Protein AF-A0A561UML7-F1 (afdb_monomer_lite)

Sequence (171 aa):
MCGQLAHTLSVIERYPQIVVQIAPEELGERVAAATGFTLVKVPNGKDLIYSESVNRGHFSRDPEAVRRLSRAYDRLRADALSASESADVIRRRLEGLLNVSIELPLNLSWFKSSYSGDNGGQCIETSHDLRPAGLMPIRDSKDPDGPALVFPSTSFTAFVNGAKDDGFGRA

pLDDT: mean 80.41, std 12.23, range [40.66, 94.56]

Secondary structure (DSSP, 8-state):
-HHHHHHHHHHHHH-TT----PPPGGGGGG-S-SS-EEEE--TTS--EEEEEETTEEEEE--HHHHHHHHHHHHHHHHHSPPHHHHH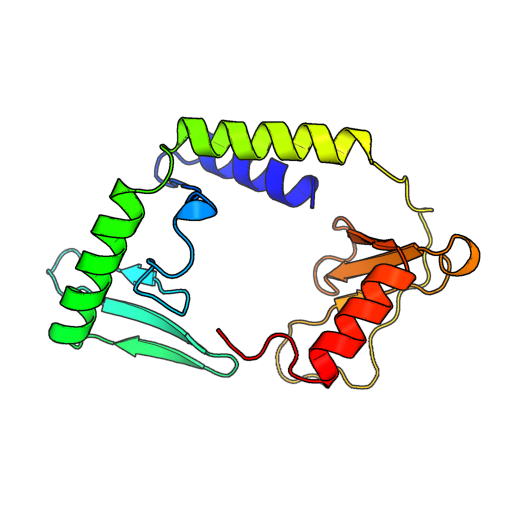HHHHHHHHHHHTT-----S---EEE-TT--SSS---EEEESTTGGGTEEEEEETT-TTSPPEEEEHHHHHHHHHHHHTTTT---

InterPro domains:
  IPR007278 Domain of unknown function DUF397 [PF04149] (109-164)
  IPR043917 Domain of unknown function DUF5753 [PF19054] (1-92)

Organism: NCBI:txid281105

Foldseek 3Di:
DLVVLVVVLVCVVVDVVDFDWAADVVCPPVQPDPFDKDWDQDPVRQIWIWGDDPVDIDIDSPPVVNVVVVVSVVVSVVRTDGRVVRNVVSVVVSVVVVVVDDPDDPDFDWDWDPPDDPPDDFTKIWGCPCVVVQKIWIDTPVCPVDDIDIDRVVVVVVVVVCVVVCVVVDD

Radius of gyration: 19.71 Å; chains: 1; bounding box: 40×33×54 Å

Structure (mmCIF, N/CA/C/O backbone):
data_AF-A0A561UML7-F1
#
_entry.id   AF-A0A561UML7-F1
#
loop_
_atom_site.group_PDB
_atom_site.id
_atom_site.type_symbol
_atom_site.label_atom_id
_atom_site.label_alt_id
_atom_site.label_comp_id
_atom_site.label_asym_id
_atom_site.label_entity_id
_atom_site.label_seq_id
_atom_site.pdbx_PDB_ins_code
_atom_site.Cartn_x
_atom_site.Cartn_y
_atom_site.Cartn_z
_atom_site.occupancy
_atom_site.B_iso_or_equiv
_atom_site.auth_seq_id
_atom_site.auth_comp_id
_atom_site.auth_asym_id
_atom_site.auth_atom_id
_atom_site.pdbx_PDB_model_num
ATOM 1 N N . MET A 1 1 ? -4.849 2.474 10.717 1.00 59.16 1 MET A N 1
ATOM 2 C CA . MET A 1 1 ? -5.061 1.828 9.398 1.00 59.16 1 MET A CA 1
ATOM 3 C C . MET A 1 1 ? -6.150 2.532 8.589 1.00 59.16 1 MET A C 1
ATOM 5 O O . MET A 1 1 ? -5.872 2.894 7.456 1.00 59.16 1 MET A O 1
ATOM 9 N N . CYS A 1 2 ? -7.338 2.819 9.150 1.00 72.00 2 CYS A N 1
ATOM 10 C CA . CYS A 1 2 ? -8.408 3.551 8.441 1.00 72.00 2 CYS A CA 1
ATOM 11 C C . CYS A 1 2 ? -7.942 4.881 7.831 1.00 72.00 2 CYS A C 1
ATOM 13 O O . CYS A 1 2 ? -8.144 5.116 6.645 1.00 72.00 2 CYS A O 1
ATOM 15 N N . GLY A 1 3 ? -7.260 5.719 8.623 1.00 73.62 3 GLY A N 1
ATOM 16 C CA . GLY A 1 3 ? -6.768 7.019 8.155 1.00 73.62 3 GLY A CA 1
ATOM 17 C C . GLY A 1 3 ? -5.798 6.915 6.974 1.00 73.62 3 GLY A C 1
ATOM 18 O O . GLY A 1 3 ? -5.875 7.715 6.050 1.00 73.62 3 GLY A O 1
ATOM 19 N N . GLN A 1 4 ? -4.948 5.884 6.949 1.00 76.12 4 GLN A N 1
ATOM 20 C CA . GLN A 1 4 ? -4.010 5.652 5.846 1.00 76.12 4 GLN A CA 1
ATOM 21 C C . GLN A 1 4 ? -4.740 5.239 4.566 1.00 76.12 4 GLN A C 1
ATOM 23 O O . GLN A 1 4 ? -4.474 5.810 3.516 1.00 76.12 4 GLN A O 1
ATOM 28 N N . LEU A 1 5 ? -5.701 4.312 4.649 1.00 84.88 5 LEU A N 1
ATOM 29 C CA . LEU A 1 5 ? -6.494 3.892 3.488 1.00 84.88 5 LEU A CA 1
ATOM 30 C C . LEU A 1 5 ? -7.345 5.044 2.931 1.00 84.88 5 LEU A C 1
ATOM 32 O O . LEU A 1 5 ? -7.396 5.241 1.719 1.00 84.88 5 LEU A O 1
ATOM 36 N N . ALA A 1 6 ? -7.959 5.841 3.810 1.00 85.25 6 ALA A N 1
ATOM 37 C CA . ALA A 1 6 ? -8.696 7.040 3.417 1.00 85.25 6 ALA A CA 1
ATOM 38 C C . ALA A 1 6 ? -7.778 8.078 2.749 1.00 85.25 6 ALA A C 1
ATOM 40 O O . ALA A 1 6 ? -8.133 8.653 1.720 1.00 85.25 6 ALA A O 1
ATOM 41 N N . HIS A 1 7 ? -6.571 8.279 3.285 1.00 86.69 7 HIS A N 1
ATOM 42 C CA . HIS A 1 7 ? -5.576 9.153 2.675 1.00 86.69 7 HIS A CA 1
ATOM 43 C C . HIS A 1 7 ? -5.137 8.646 1.295 1.00 86.69 7 HIS A C 1
ATOM 45 O O . HIS A 1 7 ? -5.079 9.431 0.354 1.00 86.69 7 HIS A O 1
ATOM 51 N N . THR A 1 8 ? -4.895 7.340 1.135 1.00 88.44 8 THR A N 1
ATOM 52 C CA . THR A 1 8 ? -4.570 6.746 -0.169 1.00 88.44 8 THR A CA 1
ATOM 53 C C . THR A 1 8 ? -5.666 7.021 -1.197 1.00 88.44 8 THR A C 1
ATOM 55 O O . THR A 1 8 ? -5.343 7.442 -2.305 1.00 88.44 8 THR A O 1
ATOM 58 N N . LEU A 1 9 ? -6.944 6.857 -0.831 1.00 90.38 9 LEU A N 1
ATOM 59 C CA . LEU A 1 9 ? -8.074 7.191 -1.708 1.00 90.38 9 LEU A CA 1
ATOM 60 C C . LEU A 1 9 ? -8.086 8.682 -2.080 1.00 90.38 9 LEU A C 1
ATOM 62 O O . LEU A 1 9 ? -8.200 9.029 -3.252 1.00 90.38 9 LEU A O 1
ATOM 66 N N . SER A 1 10 ? -7.872 9.564 -1.102 1.00 90.88 10 SER A N 1
ATOM 67 C CA . SER A 1 10 ? -7.778 11.008 -1.344 1.00 90.88 10 SER A CA 1
ATOM 68 C C . SER A 1 10 ? -6.653 11.371 -2.322 1.00 90.88 10 SER A C 1
ATOM 70 O O . SER A 1 10 ? -6.832 12.224 -3.192 1.00 90.88 10 SER A O 1
ATOM 72 N N . VAL A 1 11 ? -5.492 10.720 -2.206 1.00 89.69 11 VAL A N 1
ATOM 73 C CA . VAL A 1 11 ? -4.340 10.954 -3.085 1.00 89.69 11 VAL A CA 1
ATOM 74 C C . VAL A 1 11 ? -4.640 10.514 -4.517 1.00 89.69 11 VAL A C 1
ATOM 76 O O . VAL A 1 11 ? -4.391 11.294 -5.435 1.00 89.69 11 VAL A O 1
ATOM 79 N N . ILE A 1 12 ? -5.189 9.311 -4.724 1.00 91.12 12 ILE A N 1
ATOM 80 C CA . ILE A 1 12 ? -5.487 8.817 -6.082 1.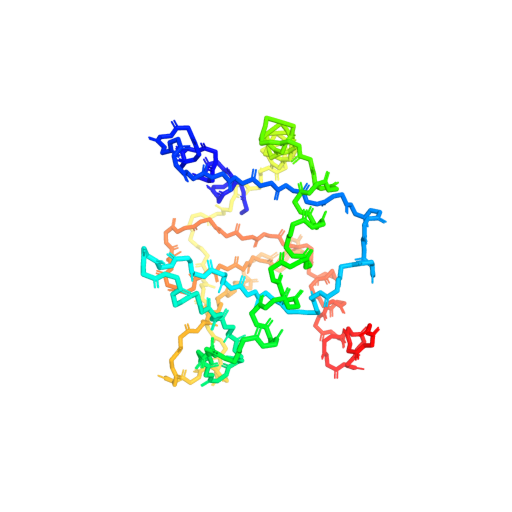00 91.12 12 ILE A CA 1
ATOM 81 C C . ILE A 1 12 ? -6.601 9.624 -6.764 1.00 91.12 12 ILE A C 1
ATOM 83 O O . ILE A 1 12 ? -6.579 9.784 -7.980 1.00 91.12 12 ILE A O 1
ATOM 87 N N . GLU A 1 13 ? -7.550 10.172 -5.998 1.00 88.12 13 GLU A N 1
ATOM 88 C CA . GLU A 1 13 ? -8.610 11.040 -6.525 1.00 88.12 13 GLU A CA 1
ATOM 89 C C . GLU A 1 13 ? -8.076 12.430 -6.891 1.00 88.12 13 GLU A C 1
ATOM 91 O O . GLU A 1 13 ? -8.468 13.012 -7.903 1.00 88.12 13 GLU A O 1
ATOM 96 N N . ARG A 1 14 ? -7.153 12.967 -6.086 1.00 93.25 14 ARG A N 1
ATOM 97 C CA . ARG A 1 14 ? -6.576 14.298 -6.300 1.00 93.25 14 ARG A CA 1
ATOM 98 C C . ARG A 1 14 ? -5.537 14.331 -7.420 1.00 93.25 14 ARG A C 1
ATOM 100 O O . ARG A 1 14 ? -5.384 15.365 -8.072 1.00 93.25 14 ARG A O 1
ATOM 107 N N . TYR A 1 15 ? -4.799 13.242 -7.614 1.00 94.56 15 TYR A N 1
ATOM 108 C CA . TYR A 1 15 ? -3.652 13.188 -8.515 1.00 94.56 15 TYR A CA 1
ATOM 109 C C . TYR A 1 15 ? -3.825 12.069 -9.551 1.00 94.56 15 TYR A C 1
ATOM 111 O O . TYR A 1 15 ? -3.395 10.943 -9.302 1.00 94.56 15 TYR A O 1
ATOM 119 N N . PRO A 1 16 ? -4.381 12.358 -10.746 1.00 89.81 16 PRO A N 1
ATOM 120 C CA . PRO A 1 16 ? -4.653 11.339 -11.768 1.00 89.81 16 PRO A CA 1
ATOM 121 C C . PRO A 1 16 ? -3.388 10.668 -12.327 1.00 89.81 16 PRO A C 1
ATOM 123 O O . PRO A 1 16 ? -3.463 9.610 -12.946 1.00 89.81 16 PRO A O 1
ATOM 126 N N . GLN A 1 17 ? -2.214 11.266 -12.113 1.00 91.12 17 GLN A N 1
ATOM 127 C CA . GLN A 1 17 ? -0.921 10.672 -12.445 1.00 91.12 17 GLN A CA 1
ATOM 128 C C . GLN A 1 17 ? -0.465 9.589 -11.452 1.00 91.12 17 GLN A C 1
ATOM 130 O O . GLN A 1 17 ? 0.524 8.905 -11.716 1.00 91.12 17 GLN A O 1
ATOM 135 N N . ILE A 1 18 ? -1.141 9.445 -10.308 1.00 92.69 18 ILE A N 1
ATOM 136 C CA . ILE A 1 18 ? -0.842 8.434 -9.293 1.00 92.69 18 ILE A CA 1
ATOM 137 C C . ILE A 1 18 ? -1.840 7.291 -9.450 1.00 92.69 18 ILE A C 1
ATOM 139 O O . ILE A 1 18 ? -3.028 7.436 -9.181 1.00 92.69 18 ILE A O 1
ATOM 143 N N . VAL A 1 19 ? -1.335 6.129 -9.861 1.00 92.69 19 VAL A N 1
ATOM 144 C CA . VAL A 1 19 ? -2.131 4.911 -10.021 1.00 92.69 19 VAL A CA 1
ATOM 145 C C . VAL A 1 19 ? -1.704 3.902 -8.967 1.00 92.69 19 VAL A C 1
ATOM 147 O O . VAL A 1 19 ? -0.533 3.533 -8.894 1.00 92.69 19 VAL A O 1
ATOM 150 N N . VAL A 1 20 ? -2.665 3.439 -8.172 1.00 93.44 20 VAL A N 1
ATOM 151 C CA . VAL A 1 20 ? -2.469 2.376 -7.185 1.00 93.44 20 VAL A CA 1
ATOM 152 C C . VAL A 1 20 ? -3.220 1.140 -7.663 1.00 93.44 20 VAL A C 1
ATOM 154 O O . VAL A 1 20 ? -4.413 1.213 -7.950 1.00 93.44 20 VAL A O 1
ATOM 157 N N . GLN A 1 21 ? -2.515 0.014 -7.754 1.00 93.00 21 GLN A N 1
ATOM 158 C CA . GLN A 1 21 ? -3.090 -1.286 -8.091 1.00 93.00 21 GLN A CA 1
ATOM 159 C C . GLN A 1 21 ? -2.783 -2.285 -6.980 1.00 93.00 21 GLN A C 1
ATOM 161 O O . GLN A 1 21 ? -1.685 -2.284 -6.423 1.00 93.00 21 GLN A O 1
ATOM 166 N N . ILE A 1 22 ? -3.758 -3.133 -6.668 1.00 91.31 22 ILE A N 1
ATOM 167 C CA . ILE A 1 22 ? -3.621 -4.222 -5.706 1.00 91.31 22 ILE A CA 1
ATOM 168 C C . ILE A 1 22 ? -3.457 -5.521 -6.489 1.00 91.31 22 ILE A C 1
ATOM 170 O O . ILE A 1 22 ? -4.302 -5.877 -7.310 1.00 91.31 22 ILE A O 1
ATOM 174 N N . ALA A 1 23 ? -2.359 -6.227 -6.231 1.00 87.50 23 ALA A N 1
ATOM 175 C CA . ALA A 1 23 ? -2.188 -7.588 -6.715 1.00 87.50 23 ALA A CA 1
ATOM 176 C C . ALA A 1 23 ? -3.062 -8.538 -5.872 1.00 87.50 23 ALA A C 1
ATOM 178 O O . ALA A 1 23 ? -3.032 -8.430 -4.641 1.00 87.50 23 ALA A O 1
ATOM 179 N N . PRO A 1 24 ? -3.840 -9.439 -6.499 1.00 83.94 24 PRO A N 1
ATOM 180 C CA . PRO A 1 24 ? -4.594 -10.463 -5.783 1.00 83.94 24 PRO A CA 1
ATOM 181 C C . PRO A 1 24 ? -3.682 -11.359 -4.935 1.00 83.94 24 PRO A C 1
ATOM 183 O O . PRO A 1 24 ? -2.518 -11.577 -5.274 1.00 83.94 24 PRO A O 1
ATOM 186 N N . GLU A 1 25 ? -4.209 -11.903 -3.841 1.00 75.19 25 GLU A N 1
ATOM 187 C CA . GLU A 1 25 ? -3.442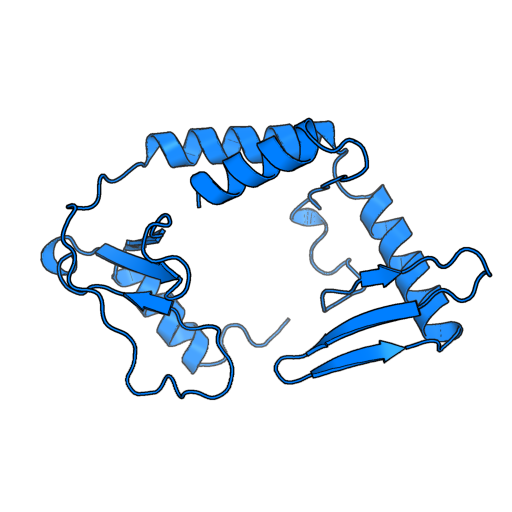 -12.769 -2.934 1.00 75.19 25 GLU A CA 1
ATOM 188 C C . GLU A 1 25 ? -2.991 -14.060 -3.637 1.00 75.19 25 GLU A C 1
ATOM 190 O O . GLU A 1 25 ? -1.883 -14.547 -3.419 1.00 75.19 25 GLU A O 1
ATOM 195 N N . GLU A 1 26 ? -3.798 -14.552 -4.581 1.00 74.94 26 GLU A N 1
ATOM 196 C CA . GLU A 1 26 ? -3.526 -15.749 -5.379 1.00 74.94 26 GLU A CA 1
ATOM 197 C C . GLU A 1 26 ? -2.320 -15.581 -6.316 1.00 74.94 26 GLU A C 1
ATOM 199 O O . GLU A 1 26 ? -1.802 -16.569 -6.848 1.00 74.94 26 GLU A O 1
ATOM 204 N N . LEU A 1 27 ? -1.864 -14.340 -6.530 1.00 70.62 27 LEU A N 1
ATOM 205 C CA . LEU A 1 27 ? -0.659 -14.066 -7.303 1.00 70.62 27 LEU A CA 1
ATOM 206 C C . LEU A 1 27 ? 0.621 -14.440 -6.543 1.00 70.62 27 LEU A C 1
ATOM 208 O O . LEU A 1 27 ? 1.596 -14.807 -7.197 1.00 70.62 27 LEU A O 1
ATOM 212 N N . GLY A 1 28 ? 0.593 -14.394 -5.204 1.00 64.31 28 GLY A N 1
ATOM 213 C CA . GLY A 1 28 ? 1.623 -14.857 -4.262 1.00 64.31 28 GLY A CA 1
ATOM 214 C C . GLY A 1 28 ? 3.050 -15.023 -4.814 1.00 64.31 28 GLY A C 1
ATOM 215 O O . GLY A 1 28 ? 3.649 -14.093 -5.353 1.00 64.31 28 GLY A O 1
ATOM 216 N N . GLU A 1 29 ? 3.602 -16.234 -4.693 1.00 56.78 29 GLU A N 1
ATOM 217 C CA . GLU A 1 29 ? 4.978 -16.608 -5.084 1.00 56.78 29 GLU A CA 1
ATOM 218 C C . GLU A 1 29 ? 5.307 -16.436 -6.584 1.00 56.78 29 GLU A C 1
ATOM 220 O O . GLU A 1 29 ? 6.456 -16.604 -6.994 1.00 56.78 29 GLU A O 1
ATOM 225 N N . ARG A 1 30 ? 4.331 -16.097 -7.441 1.00 57.88 30 ARG A N 1
ATOM 226 C CA . ARG A 1 30 ? 4.568 -15.880 -8.883 1.00 57.88 30 ARG A CA 1
ATOM 227 C C . ARG A 1 30 ? 5.192 -14.516 -9.172 1.00 57.88 30 ARG A C 1
ATOM 229 O O . ARG A 1 30 ? 5.645 -14.270 -10.295 1.00 57.88 30 ARG A O 1
ATOM 236 N N . VAL A 1 31 ? 5.236 -13.625 -8.181 1.00 57.66 31 VAL A N 1
ATOM 237 C CA . VAL A 1 31 ? 5.854 -12.307 -8.311 1.00 57.66 31 VAL A CA 1
ATOM 238 C C . VAL A 1 31 ? 7.376 -12.451 -8.282 1.00 57.66 31 VAL A C 1
ATOM 240 O O . VAL A 1 31 ? 7.993 -12.681 -7.250 1.00 57.66 31 VAL A O 1
ATOM 243 N N . ALA A 1 32 ? 8.012 -12.268 -9.442 1.00 51.66 32 ALA A N 1
ATOM 244 C CA . ALA A 1 32 ? 9.461 -12.431 -9.626 1.00 51.66 32 ALA A CA 1
ATOM 245 C C . ALA A 1 32 ? 10.344 -11.418 -8.856 1.00 51.66 32 ALA A C 1
ATOM 247 O O . ALA A 1 32 ? 11.573 -11.460 -8.969 1.00 51.66 32 ALA A O 1
ATOM 248 N N . ALA A 1 33 ? 9.743 -10.482 -8.120 1.00 57.53 33 ALA A N 1
ATOM 249 C CA . ALA A 1 33 ? 10.434 -9.515 -7.282 1.00 57.53 33 ALA A CA 1
ATOM 250 C C . ALA A 1 33 ? 10.158 -9.841 -5.811 1.00 57.53 33 ALA A C 1
ATOM 252 O O . ALA A 1 33 ? 9.122 -9.470 -5.272 1.00 57.53 33 ALA A O 1
ATOM 253 N N . ALA A 1 34 ? 11.112 -10.519 -5.169 1.00 56.75 34 ALA A N 1
ATOM 254 C CA . ALA A 1 34 ? 11.073 -10.821 -3.736 1.00 56.75 34 ALA A CA 1
ATOM 255 C C . ALA A 1 34 ? 11.124 -9.557 -2.850 1.00 56.75 34 ALA A C 1
ATOM 257 O O . ALA A 1 34 ? 10.886 -9.623 -1.649 1.00 56.75 34 ALA A O 1
ATOM 258 N N . THR A 1 35 ? 11.452 -8.401 -3.434 1.00 67.69 35 THR A N 1
ATOM 259 C CA . THR A 1 35 ? 11.581 -7.117 -2.745 1.00 67.69 35 THR A CA 1
ATOM 260 C C . THR A 1 35 ? 10.976 -5.984 -3.569 1.00 67.69 35 THR A C 1
ATOM 262 O O . THR A 1 35 ? 10.950 -6.022 -4.804 1.00 67.69 35 THR A O 1
ATOM 265 N N . GLY A 1 36 ? 10.490 -4.953 -2.875 1.00 80.00 36 GLY A N 1
ATOM 266 C CA . GLY A 1 36 ? 9.995 -3.735 -3.507 1.00 80.00 36 GLY A CA 1
ATOM 267 C C . GLY A 1 36 ? 11.101 -3.005 -4.272 1.00 80.00 36 GLY A C 1
ATOM 268 O O . GLY A 1 36 ? 12.250 -2.931 -3.833 1.00 80.00 36 GLY A O 1
ATOM 269 N N . PHE A 1 37 ? 10.748 -2.446 -5.425 1.00 86.56 37 PHE A N 1
ATOM 270 C CA . PHE A 1 37 ? 11.643 -1.618 -6.224 1.00 86.56 37 PHE A CA 1
ATOM 271 C C . PHE A 1 37 ? 10.866 -0.498 -6.915 1.00 86.56 37 PHE A C 1
ATOM 273 O O . PHE A 1 37 ? 9.662 -0.597 -7.145 1.00 86.56 37 PHE A O 1
ATOM 280 N N . THR A 1 38 ? 11.589 0.543 -7.309 1.00 89.69 38 THR A N 1
ATOM 281 C CA . THR A 1 38 ? 11.092 1.671 -8.091 1.00 89.69 38 THR A CA 1
ATOM 282 C C . THR A 1 38 ? 11.781 1.665 -9.447 1.00 89.69 38 THR A C 1
ATOM 284 O O . THR A 1 38 ? 13.003 1.801 -9.541 1.00 89.69 38 THR A O 1
ATOM 287 N N . LEU A 1 39 ? 10.994 1.524 -10.513 1.00 90.50 39 LEU A N 1
ATOM 288 C CA . LEU A 1 39 ? 11.458 1.731 -11.881 1.00 90.50 39 LEU A CA 1
ATOM 289 C C . LEU A 1 39 ? 11.319 3.210 -12.238 1.00 90.50 39 LEU A C 1
ATOM 291 O O . LEU A 1 39 ? 10.214 3.745 -12.294 1.00 90.50 39 LEU A O 1
ATOM 295 N N . VAL A 1 40 ? 12.440 3.865 -12.516 1.00 91.62 40 VAL A N 1
ATOM 296 C CA . VAL A 1 40 ? 12.471 5.268 -12.928 1.00 91.62 40 VAL A CA 1
ATOM 297 C C . VAL A 1 40 ? 12.760 5.322 -14.423 1.00 91.62 40 VAL A C 1
ATOM 299 O O . VAL A 1 40 ? 13.861 4.991 -14.870 1.00 91.62 40 VAL A O 1
ATOM 302 N N . LYS A 1 41 ? 11.756 5.740 -15.199 1.00 89.06 41 LYS A N 1
ATOM 303 C CA . LYS A 1 41 ? 11.880 6.000 -16.636 1.00 89.06 41 LYS A CA 1
ATOM 304 C C . LYS A 1 41 ? 12.410 7.413 -16.857 1.00 89.06 41 LYS A C 1
ATOM 306 O O . LYS A 1 41 ? 11.804 8.376 -16.391 1.00 89.06 41 LYS A O 1
ATOM 311 N N . VAL A 1 42 ? 13.532 7.547 -17.560 1.00 88.62 42 VAL A N 1
ATOM 312 C CA . VAL A 1 42 ? 14.160 8.855 -17.825 1.00 88.62 42 VAL A CA 1
ATOM 313 C C . VAL A 1 42 ? 13.949 9.220 -19.300 1.00 88.62 42 VAL A C 1
ATOM 315 O O . VAL A 1 42 ? 14.144 8.355 -20.153 1.00 88.62 42 VAL A O 1
ATOM 318 N N . PRO A 1 43 ? 13.621 10.481 -19.655 1.00 83.00 43 PRO A N 1
ATOM 319 C CA . PRO A 1 43 ? 13.309 10.872 -21.040 1.00 83.00 43 PRO A CA 1
ATOM 320 C C . PRO A 1 43 ? 14.390 10.563 -22.090 1.00 83.00 43 PRO A C 1
ATOM 322 O O . PRO A 1 43 ? 14.107 10.527 -23.280 1.00 83.00 43 PRO A O 1
ATOM 325 N N . ASN A 1 44 ? 15.634 10.336 -21.668 1.00 84.19 44 ASN A N 1
ATOM 326 C CA . ASN A 1 44 ? 16.768 10.007 -22.534 1.00 84.19 44 ASN A CA 1
ATOM 327 C C . ASN A 1 44 ? 17.026 8.492 -22.680 1.00 84.19 44 ASN A C 1
ATOM 329 O O . ASN A 1 44 ? 18.100 8.104 -23.138 1.00 84.19 44 ASN A O 1
ATOM 333 N N . GLY A 1 45 ? 16.096 7.640 -22.233 1.00 75.38 45 GLY A N 1
ATOM 334 C CA . GLY A 1 45 ? 16.210 6.181 -22.306 1.00 75.38 45 GLY A CA 1
ATOM 335 C C . GLY A 1 45 ? 17.177 5.558 -21.292 1.00 75.38 45 GLY A C 1
ATOM 336 O O . GLY A 1 45 ? 17.471 4.368 -21.381 1.00 75.38 45 GLY A O 1
ATOM 337 N N . LYS A 1 46 ? 17.689 6.332 -20.323 1.00 79.75 46 LYS A N 1
ATOM 338 C CA . LYS A 1 46 ? 18.574 5.838 -19.251 1.00 79.75 46 LYS A CA 1
ATOM 339 C C . LYS A 1 46 ? 17.777 5.404 -18.027 1.00 79.75 46 LYS A C 1
ATOM 341 O O . LYS A 1 46 ? 17.986 5.931 -16.932 1.00 79.75 46 LYS A O 1
ATOM 346 N N . ASP A 1 47 ? 16.865 4.469 -18.244 1.00 89.38 47 ASP A N 1
ATOM 347 C CA . ASP A 1 47 ? 16.049 3.887 -17.186 1.00 89.38 47 ASP A CA 1
ATOM 348 C C . ASP A 1 47 ? 16.928 3.324 -16.065 1.00 89.38 47 ASP A C 1
ATOM 350 O O . ASP A 1 47 ? 18.024 2.806 -16.301 1.00 89.38 47 ASP A O 1
ATOM 354 N N . LEU A 1 48 ? 16.449 3.448 -14.834 1.00 90.62 48 LEU A N 1
ATOM 355 C CA . LEU A 1 48 ? 17.176 3.016 -13.649 1.00 90.62 48 LEU A CA 1
ATOM 356 C C . LEU A 1 48 ? 16.234 2.364 -12.646 1.00 90.62 48 LEU A C 1
ATOM 358 O O . LEU A 1 48 ? 15.042 2.667 -12.588 1.00 90.62 48 LEU A O 1
ATOM 362 N N . ILE A 1 49 ? 16.798 1.460 -11.859 1.00 90.12 49 ILE A N 1
ATOM 363 C CA . ILE A 1 49 ? 16.112 0.808 -10.754 1.00 90.12 49 ILE A CA 1
ATOM 364 C C . ILE A 1 49 ? 16.630 1.404 -9.459 1.00 90.12 49 ILE A C 1
ATOM 366 O O . ILE A 1 49 ? 17.842 1.530 -9.271 1.00 90.12 49 ILE A O 1
ATOM 370 N N . TYR A 1 50 ? 15.705 1.729 -8.570 1.00 87.62 50 TYR A N 1
ATOM 371 C CA . TYR A 1 50 ? 15.982 1.952 -7.164 1.00 87.62 50 TYR A CA 1
ATOM 372 C C . TYR A 1 50 ? 15.386 0.805 -6.350 1.00 87.62 50 TYR A C 1
ATOM 374 O O . TYR A 1 50 ? 14.232 0.441 -6.550 1.00 87.62 50 TYR A O 1
ATOM 382 N N . SER A 1 51 ? 16.157 0.232 -5.439 1.00 84.75 51 SER A N 1
ATOM 383 C CA . SER A 1 51 ? 15.669 -0.744 -4.463 1.00 84.75 51 SER A CA 1
ATOM 384 C C . SER A 1 51 ? 16.214 -0.390 -3.090 1.00 84.75 51 SER A C 1
ATOM 386 O O . SER A 1 51 ? 17.389 -0.033 -2.965 1.00 84.75 51 SER A O 1
ATOM 388 N N . GLU A 1 52 ? 15.383 -0.501 -2.064 1.00 78.94 52 GLU A N 1
ATOM 389 C CA . GLU A 1 52 ? 15.762 -0.166 -0.697 1.00 78.94 52 GLU A CA 1
ATOM 390 C C . GLU A 1 52 ? 16.088 -1.438 0.093 1.00 78.94 52 GLU A C 1
ATOM 392 O O . GLU A 1 52 ? 15.311 -2.391 0.115 1.00 78.94 52 GLU A O 1
ATOM 397 N N . SER A 1 53 ? 17.263 -1.452 0.718 1.00 72.88 53 SER A N 1
ATOM 398 C CA . SER A 1 53 ? 17.659 -2.431 1.731 1.00 72.88 53 SER A CA 1
ATOM 399 C C . SER A 1 53 ? 17.584 -1.772 3.107 1.00 72.88 53 SER A C 1
ATOM 401 O O . SER A 1 53 ? 17.682 -0.551 3.213 1.00 72.88 53 SER A O 1
ATOM 403 N N . VAL A 1 54 ? 17.521 -2.576 4.173 1.00 65.75 54 VAL A N 1
ATOM 404 C CA . VAL A 1 54 ? 17.380 -2.119 5.574 1.00 65.75 54 VAL A CA 1
ATOM 405 C C . VAL A 1 54 ? 18.359 -1.003 5.974 1.00 65.75 54 VAL A C 1
ATOM 407 O O . VAL A 1 54 ? 18.034 -0.169 6.811 1.00 65.75 54 VAL A O 1
ATOM 410 N N . ASN A 1 55 ? 19.558 -0.966 5.390 1.00 64.56 55 ASN A N 1
ATOM 411 C CA . ASN A 1 55 ? 20.603 0.001 5.730 1.00 64.56 55 ASN A CA 1
ATOM 412 C C . ASN A 1 55 ? 21.028 0.931 4.578 1.00 64.56 55 ASN A C 1
ATOM 414 O O . ASN A 1 55 ? 21.868 1.807 4.801 1.00 64.56 55 ASN A O 1
ATOM 418 N N . ARG A 1 56 ? 20.530 0.739 3.345 1.00 74.81 56 ARG A N 1
ATOM 419 C CA . ARG A 1 56 ? 20.989 1.502 2.172 1.00 74.81 56 ARG A CA 1
ATOM 420 C C . ARG A 1 56 ? 20.046 1.374 0.973 1.00 74.81 56 ARG A C 1
ATOM 422 O O . ARG A 1 56 ? 19.598 0.287 0.626 1.00 74.81 56 ARG A O 1
ATOM 429 N N . GLY A 1 57 ? 19.847 2.487 0.266 1.00 79.44 57 GLY A N 1
ATOM 430 C CA . GLY A 1 57 ? 19.243 2.498 -1.067 1.00 79.44 57 GLY A CA 1
ATOM 431 C C . GLY A 1 57 ? 20.256 2.161 -2.167 1.00 79.44 57 GLY A C 1
ATOM 432 O O . GLY A 1 57 ? 21.380 2.666 -2.166 1.00 79.44 57 GLY A O 1
ATOM 433 N N . HIS A 1 58 ? 19.852 1.333 -3.126 1.00 81.75 58 HIS A N 1
ATOM 434 C CA . HIS A 1 58 ? 20.677 0.901 -4.251 1.00 81.75 58 HIS A CA 1
ATOM 435 C C . HIS A 1 58 ? 20.107 1.425 -5.567 1.00 81.75 58 HIS A C 1
ATOM 437 O O . HIS A 1 58 ? 18.966 1.132 -5.914 1.00 81.75 58 HIS A O 1
ATOM 443 N N . PHE A 1 59 ? 20.925 2.165 -6.318 1.00 88.12 59 PHE A N 1
ATOM 444 C CA . PHE A 1 59 ? 20.613 2.582 -7.683 1.00 88.12 59 PHE A CA 1
ATOM 445 C C . PHE A 1 59 ? 21.378 1.708 -8.674 1.00 88.12 59 PHE A C 1
ATOM 447 O O . PHE A 1 59 ? 22.605 1.626 -8.601 1.00 88.12 59 PHE A O 1
ATOM 454 N N . SER A 1 60 ? 20.676 1.097 -9.626 1.00 84.88 60 SER A N 1
ATOM 455 C CA . SER A 1 60 ? 21.291 0.324 -10.705 1.00 84.88 60 SER A CA 1
ATOM 456 C C . SER A 1 60 ? 20.865 0.843 -12.074 1.00 84.88 60 SER A C 1
ATOM 458 O O . SER A 1 60 ? 19.682 1.060 -12.337 1.00 84.88 60 SER A O 1
ATOM 460 N N . ARG A 1 61 ? 21.858 1.025 -12.949 1.00 88.06 61 ARG A N 1
ATOM 461 C CA . ARG A 1 61 ? 21.691 1.307 -14.384 1.00 88.06 61 ARG A CA 1
ATOM 462 C C . ARG A 1 61 ? 22.077 0.107 -15.248 1.00 88.06 61 ARG A C 1
ATOM 464 O O . ARG A 1 61 ? 22.212 0.266 -16.458 1.00 88.06 61 ARG A O 1
ATOM 471 N N . ASP A 1 62 ? 22.311 -1.058 -14.639 1.00 89.75 62 ASP A N 1
ATOM 472 C CA . ASP A 1 62 ? 22.624 -2.274 -15.383 1.00 89.75 62 ASP A CA 1
ATOM 473 C C . ASP A 1 62 ? 21.470 -2.587 -16.355 1.00 89.75 62 ASP A C 1
ATOM 475 O O . ASP A 1 62 ? 20.346 -2.849 -15.907 1.00 89.75 62 ASP A O 1
ATOM 479 N N . PRO A 1 63 ? 21.711 -2.559 -17.681 1.00 88.50 63 PRO A N 1
ATOM 480 C CA . PRO A 1 63 ? 20.663 -2.782 -18.664 1.00 88.50 63 PRO A CA 1
ATOM 481 C C . PRO A 1 63 ? 19.988 -4.149 -18.527 1.00 88.50 63 PRO A C 1
ATOM 483 O O . PRO A 1 63 ? 18.817 -4.285 -18.883 1.00 88.50 63 PRO A O 1
ATOM 486 N N . GLU A 1 64 ? 20.694 -5.175 -18.042 1.00 88.56 64 GLU A N 1
ATOM 487 C CA . GLU A 1 64 ? 20.105 -6.498 -17.841 1.00 88.56 64 GLU A CA 1
ATOM 488 C C . GLU A 1 64 ? 19.134 -6.507 -16.659 1.00 88.56 64 GLU A C 1
ATOM 490 O O . GLU A 1 64 ? 17.976 -6.908 -16.827 1.00 88.56 64 GLU A O 1
ATOM 495 N N . ALA A 1 65 ? 19.554 -5.982 -15.504 1.00 85.56 65 ALA A N 1
ATOM 496 C CA . ALA A 1 65 ? 18.686 -5.804 -14.345 1.00 85.56 65 ALA A CA 1
ATOM 497 C C . ALA A 1 65 ? 17.449 -4.947 -14.664 1.00 85.56 65 ALA A C 1
ATOM 499 O O . ALA A 1 65 ? 16.329 -5.348 -14.334 1.00 85.56 65 ALA A O 1
ATOM 500 N N . VAL A 1 66 ? 17.626 -3.817 -15.361 1.00 88.94 66 VAL A N 1
ATOM 501 C CA . VAL A 1 66 ? 16.525 -2.931 -15.779 1.00 88.94 66 VAL A CA 1
ATOM 502 C C . VAL A 1 66 ? 15.535 -3.682 -16.673 1.00 88.94 66 VAL A C 1
ATOM 504 O O . VAL A 1 66 ? 14.331 -3.648 -16.418 1.00 88.94 66 VAL A O 1
ATOM 507 N N . ARG A 1 67 ? 16.010 -4.418 -17.690 1.00 88.56 67 ARG A N 1
ATOM 508 C CA . ARG A 1 67 ? 15.133 -5.212 -18.573 1.00 88.56 67 ARG A CA 1
ATOM 509 C C . ARG A 1 67 ? 14.393 -6.312 -17.820 1.00 88.56 67 ARG A C 1
ATOM 511 O O . ARG A 1 67 ? 13.216 -6.551 -18.087 1.00 88.56 67 ARG A O 1
ATOM 518 N N . ARG A 1 68 ? 15.074 -7.014 -16.911 1.00 87.25 68 ARG A N 1
ATOM 519 C CA . ARG A 1 68 ? 14.481 -8.100 -16.122 1.00 87.25 68 ARG A CA 1
ATOM 520 C C . ARG A 1 68 ? 13.352 -7.580 -15.235 1.00 87.25 68 ARG A C 1
ATOM 522 O O . ARG A 1 68 ? 12.250 -8.118 -15.301 1.00 87.25 68 ARG A O 1
ATOM 529 N N . LEU A 1 69 ? 13.609 -6.524 -14.464 1.00 86.75 69 LEU A N 1
ATOM 530 C CA . LEU A 1 69 ? 12.634 -5.960 -13.530 1.00 86.75 69 LEU A CA 1
ATOM 531 C C . LEU A 1 69 ? 11.517 -5.186 -14.233 1.00 86.75 69 LEU A C 1
ATOM 533 O O . LEU A 1 69 ? 10.377 -5.284 -13.799 1.00 86.75 69 LEU A O 1
ATOM 537 N N . SER A 1 70 ? 11.789 -4.514 -15.357 1.00 88.25 70 SER A N 1
ATOM 538 C CA . SER A 1 70 ? 10.726 -3.917 -16.181 1.00 88.25 70 SER A CA 1
ATOM 539 C C . SER A 1 70 ? 9.746 -4.984 -16.673 1.00 88.25 70 SER A C 1
ATOM 541 O O . SER A 1 70 ? 8.547 -4.809 -16.530 1.00 88.25 70 SER A O 1
ATOM 543 N N . ARG A 1 71 ? 10.232 -6.136 -17.163 1.00 88.44 71 ARG A N 1
ATOM 544 C CA . ARG A 1 71 ? 9.349 -7.242 -17.577 1.00 88.44 71 ARG A CA 1
ATOM 545 C C . ARG A 1 71 ? 8.569 -7.850 -16.416 1.00 88.44 71 ARG A C 1
ATOM 547 O O . ARG A 1 71 ? 7.422 -8.246 -16.599 1.00 88.44 71 ARG A O 1
ATOM 554 N N . ALA A 1 72 ? 9.194 -7.961 -15.245 1.00 85.75 72 ALA A N 1
ATOM 555 C CA . ALA A 1 72 ? 8.507 -8.422 -14.042 1.00 85.75 72 ALA A CA 1
ATOM 556 C C . ALA A 1 72 ? 7.397 -7.442 -13.631 1.00 85.75 72 ALA A C 1
ATOM 558 O O . ALA A 1 72 ? 6.282 -7.877 -13.361 1.00 85.75 72 ALA A O 1
ATOM 559 N N . TYR A 1 73 ? 7.681 -6.136 -13.664 1.00 87.38 73 TYR A N 1
ATOM 560 C CA . TYR A 1 73 ? 6.702 -5.076 -13.427 1.00 87.38 73 TYR A CA 1
ATOM 561 C C . TYR A 1 73 ? 5.542 -5.139 -14.423 1.00 87.38 73 TYR A C 1
ATOM 563 O O . TYR A 1 73 ? 4.392 -5.120 -14.005 1.00 87.38 73 TYR A O 1
ATOM 571 N N . ASP A 1 74 ? 5.825 -5.268 -15.722 1.00 89.31 74 ASP A N 1
ATOM 572 C CA . ASP A 1 74 ? 4.787 -5.300 -16.758 1.00 89.31 74 ASP A CA 1
ATOM 573 C C . ASP A 1 74 ? 3.841 -6.497 -16.583 1.00 89.31 74 ASP A C 1
ATOM 575 O O . ASP A 1 74 ? 2.630 -6.354 -16.741 1.00 89.31 74 ASP A O 1
ATOM 579 N N . ARG A 1 75 ? 4.375 -7.666 -16.201 1.00 86.31 75 ARG A N 1
ATOM 580 C CA . ARG A 1 75 ? 3.563 -8.851 -15.874 1.00 86.31 75 ARG A CA 1
ATOM 581 C C . ARG A 1 75 ? 2.724 -8.636 -14.622 1.00 86.31 75 ARG A C 1
ATOM 583 O O . ARG A 1 75 ? 1.516 -8.821 -14.671 1.00 86.31 75 ARG A O 1
ATOM 590 N N . LEU A 1 76 ? 3.349 -8.175 -13.537 1.00 86.19 76 LEU A N 1
ATOM 591 C CA . LEU A 1 76 ? 2.643 -7.890 -12.288 1.00 86.19 76 LEU A CA 1
ATOM 592 C C . LEU A 1 76 ? 1.511 -6.883 -12.509 1.00 86.19 76 LEU A C 1
ATOM 594 O O . LEU A 1 76 ? 0.418 -7.055 -11.989 1.00 86.19 76 LEU A O 1
ATOM 598 N N . ARG A 1 77 ? 1.762 -5.848 -13.312 1.00 88.38 77 ARG A N 1
ATOM 599 C CA . ARG A 1 77 ? 0.772 -4.832 -13.660 1.00 88.38 77 ARG A CA 1
ATOM 600 C C . ARG A 1 77 ? -0.401 -5.399 -14.462 1.00 88.38 77 ARG A C 1
ATOM 602 O O . ARG A 1 77 ? -1.517 -4.920 -14.284 1.00 88.38 77 ARG A O 1
ATOM 609 N N . ALA A 1 78 ? -0.143 -6.353 -15.356 1.00 89.56 78 ALA A N 1
ATOM 610 C CA . ALA A 1 78 ? -1.174 -6.999 -16.165 1.00 89.56 78 ALA A CA 1
ATOM 611 C C . ALA A 1 78 ? -2.074 -7.922 -15.332 1.00 89.56 78 ALA A C 1
ATOM 613 O O . ALA A 1 78 ? -3.268 -8.008 -15.598 1.00 89.56 78 ALA A O 1
ATOM 614 N N . ASP A 1 79 ? -1.496 -8.574 -14.327 1.00 88.69 79 ASP A N 1
ATOM 615 C CA . ASP A 1 79 ? -2.199 -9.515 -13.460 1.00 88.69 79 ASP A CA 1
ATOM 616 C C . ASP A 1 79 ? -2.863 -8.838 -12.242 1.00 88.69 79 ASP A C 1
ATOM 618 O O . ASP A 1 79 ? -3.764 -9.403 -11.620 1.00 88.69 79 ASP A O 1
ATOM 622 N N . ALA A 1 80 ? -2.415 -7.635 -11.871 1.00 90.75 80 ALA A N 1
ATOM 623 C CA . ALA A 1 80 ? -3.004 -6.854 -10.790 1.00 90.75 80 ALA A CA 1
ATOM 624 C C . ALA A 1 80 ? -4.398 -6.325 -11.159 1.00 90.75 80 ALA A C 1
ATOM 626 O O . ALA A 1 80 ? -4.698 -6.056 -12.323 1.00 90.75 80 ALA A O 1
ATOM 627 N N . LEU A 1 81 ? -5.230 -6.095 -10.138 1.00 93.75 81 LEU A N 1
ATOM 628 C CA . LEU A 1 81 ? -6.541 -5.472 -10.314 1.00 93.75 81 LEU A CA 1
ATOM 629 C C . LEU A 1 81 ? -6.409 -4.115 -11.011 1.00 93.75 81 LEU A C 1
ATOM 631 O O . LEU A 1 81 ? -5.417 -3.393 -10.838 1.00 93.75 81 LEU A O 1
ATOM 635 N N . SER A 1 82 ? -7.439 -3.717 -11.758 1.00 93.44 82 SER A N 1
ATOM 636 C CA . SER A 1 82 ? -7.488 -2.363 -12.307 1.00 93.44 82 SER A CA 1
ATOM 637 C C . SER A 1 82 ? -7.466 -1.314 -11.185 1.00 93.44 82 SER A C 1
ATOM 639 O O . SER A 1 82 ? -7.731 -1.602 -10.013 1.00 93.44 82 SER A O 1
ATOM 641 N N . ALA A 1 83 ? -7.157 -0.063 -11.534 1.00 91.50 83 ALA A N 1
ATOM 642 C CA . ALA A 1 83 ? -7.112 1.030 -10.562 1.00 91.50 83 ALA A CA 1
ATOM 643 C C . ALA A 1 83 ? -8.462 1.239 -9.845 1.00 91.50 83 ALA A C 1
ATOM 645 O O . ALA A 1 83 ? -8.491 1.482 -8.640 1.00 91.50 83 ALA A O 1
ATOM 646 N N . SER A 1 84 ? -9.581 1.097 -10.565 1.00 90.94 84 SER A N 1
ATOM 647 C CA . SER A 1 84 ? -10.928 1.217 -9.995 1.00 90.94 84 SER A CA 1
ATOM 648 C C . SER A 1 84 ? -11.261 0.061 -9.057 1.00 90.94 84 SER A C 1
ATOM 650 O O . SER A 1 84 ? -11.689 0.297 -7.932 1.00 90.94 84 SER A O 1
ATOM 652 N N . GLU A 1 85 ? -10.992 -1.180 -9.470 1.00 94.12 85 GLU A N 1
ATOM 653 C CA . GLU A 1 85 ? -11.241 -2.361 -8.630 1.00 94.12 85 GLU A CA 1
ATOM 654 C C . GLU A 1 85 ? -10.375 -2.339 -7.365 1.00 94.12 85 GLU A C 1
ATOM 656 O O . GLU A 1 85 ? -10.832 -2.696 -6.278 1.00 94.12 85 GLU A O 1
ATOM 661 N N . SER A 1 86 ? -9.135 -1.860 -7.489 1.00 93.88 86 SER A N 1
ATOM 662 C CA . SER A 1 86 ? -8.229 -1.653 -6.358 1.00 93.88 86 SER A CA 1
ATOM 663 C C . SER A 1 86 ? -8.777 -0.609 -5.384 1.00 93.88 86 SER A C 1
ATOM 665 O O . SER A 1 86 ? -8.786 -0.842 -4.176 1.00 93.88 86 SER A O 1
ATOM 667 N N . ALA A 1 87 ? -9.294 0.517 -5.889 1.00 91.50 87 ALA A N 1
ATOM 668 C CA . ALA A 1 87 ? -9.943 1.527 -5.055 1.00 91.50 87 ALA A CA 1
ATOM 669 C C . ALA A 1 87 ? -11.171 0.957 -4.323 1.00 91.50 87 ALA A C 1
ATOM 671 O O . ALA A 1 87 ? -11.365 1.239 -3.140 1.00 91.50 87 ALA A O 1
ATOM 672 N N . ASP A 1 88 ? -11.956 0.097 -4.973 1.00 91.44 88 ASP A N 1
ATOM 673 C CA . ASP A 1 88 ? -13.115 -0.546 -4.347 1.00 91.44 88 ASP A CA 1
ATOM 674 C C . ASP A 1 88 ? -12.718 -1.532 -3.245 1.00 91.44 88 ASP A C 1
ATOM 676 O O . ASP A 1 88 ? -13.363 -1.578 -2.197 1.00 91.44 88 ASP A O 1
ATOM 680 N N . VAL A 1 89 ? -11.630 -2.288 -3.426 1.00 89.75 89 VAL A N 1
ATOM 681 C CA . VAL A 1 89 ? -11.062 -3.124 -2.355 1.00 89.75 89 VAL A CA 1
ATOM 682 C C . VAL A 1 89 ? -10.660 -2.263 -1.156 1.00 89.75 89 VAL A C 1
ATOM 684 O O . VAL A 1 89 ? -10.998 -2.606 -0.021 1.00 89.75 89 VAL A O 1
ATOM 687 N N . ILE A 1 90 ? -9.984 -1.134 -1.392 1.00 88.88 90 ILE A N 1
ATOM 688 C CA . ILE A 1 90 ? -9.565 -0.209 -0.328 1.00 88.88 90 ILE A CA 1
ATOM 689 C C . ILE A 1 90 ? -10.784 0.347 0.417 1.00 88.88 90 ILE A C 1
ATOM 691 O O . ILE A 1 90 ? -10.800 0.321 1.648 1.00 88.88 90 ILE A O 1
ATOM 695 N N . ARG A 1 91 ? -11.828 0.782 -0.303 1.00 87.38 91 ARG A N 1
ATOM 696 C CA . ARG A 1 91 ? -13.085 1.273 0.291 1.00 87.38 91 ARG A CA 1
ATOM 697 C C . ARG A 1 91 ? -13.767 0.211 1.147 1.00 87.38 91 ARG A C 1
ATOM 699 O O . ARG A 1 91 ? -14.048 0.472 2.311 1.00 87.38 91 ARG A O 1
ATOM 706 N N . ARG A 1 92 ? -13.937 -1.013 0.633 1.00 85.06 92 ARG A N 1
ATOM 707 C CA . ARG A 1 92 ? -14.551 -2.116 1.398 1.00 85.06 92 ARG A CA 1
ATOM 708 C C . ARG A 1 92 ? -13.777 -2.440 2.676 1.00 85.06 92 ARG A C 1
ATOM 710 O O . ARG A 1 92 ? -14.369 -2.734 3.712 1.00 85.06 92 ARG A O 1
ATOM 717 N N . ARG A 1 93 ? -12.441 -2.396 2.630 1.00 85.44 93 ARG A N 1
ATOM 718 C CA . ARG A 1 93 ? -11.609 -2.594 3.829 1.00 85.44 93 ARG A CA 1
ATOM 719 C C . ARG A 1 93 ? -11.733 -1.432 4.806 1.00 85.44 93 ARG A C 1
ATOM 721 O O . ARG A 1 93 ? -11.780 -1.678 6.007 1.00 85.44 93 ARG A O 1
ATOM 728 N N . LEU A 1 94 ? -11.826 -0.199 4.313 1.00 79.31 94 LEU A N 1
ATOM 729 C CA . LEU A 1 94 ? -12.077 0.976 5.142 1.00 79.31 94 LEU A CA 1
ATOM 730 C C . LEU A 1 94 ? -13.426 0.873 5.868 1.00 79.31 94 LEU A C 1
ATOM 732 O O . LEU A 1 94 ? -13.464 1.078 7.076 1.00 79.31 94 LEU A O 1
ATOM 736 N N . GLU A 1 95 ? -14.497 0.486 5.172 1.00 74.56 95 GLU A N 1
ATOM 737 C CA . GLU A 1 95 ? -15.823 0.240 5.764 1.00 74.56 95 GLU A CA 1
ATOM 738 C C . GLU A 1 95 ? -15.761 -0.841 6.851 1.00 74.56 95 GLU A C 1
ATOM 740 O O . GLU A 1 95 ? -16.231 -0.638 7.969 1.00 74.56 95 GLU A O 1
ATOM 745 N N . GLY A 1 96 ? -15.102 -1.968 6.560 1.00 67.88 96 GLY A N 1
ATOM 746 C CA . GLY A 1 96 ? -14.909 -3.042 7.533 1.00 67.88 96 GLY A CA 1
ATOM 747 C C . GLY A 1 96 ? -14.128 -2.610 8.778 1.00 67.88 96 GLY A C 1
ATOM 748 O O . GLY A 1 96 ? -14.439 -3.066 9.873 1.00 67.88 96 GLY A O 1
ATOM 749 N N . LEU A 1 97 ? -13.143 -1.718 8.637 1.00 63.53 97 LEU A N 1
ATOM 750 C CA . LEU A 1 97 ? -12.359 -1.210 9.764 1.00 63.53 97 LEU A CA 1
ATOM 751 C C . LEU A 1 97 ? -13.085 -0.109 10.552 1.00 63.53 97 LEU A C 1
ATOM 753 O O . LEU A 1 97 ? -12.952 -0.056 11.772 1.00 63.53 97 LEU A O 1
ATOM 757 N N . LEU A 1 98 ? -13.865 0.752 9.890 1.00 58.50 98 LEU A N 1
ATOM 758 C CA . LEU A 1 98 ? -14.692 1.762 10.559 1.00 58.50 98 LEU A CA 1
ATOM 759 C C . LEU A 1 98 ? -15.749 1.109 11.456 1.00 58.50 98 LEU A C 1
ATOM 761 O O . LEU A 1 98 ? -15.994 1.601 12.557 1.00 58.50 98 LEU A O 1
ATOM 765 N N . ASN A 1 99 ? -16.266 -0.051 11.046 1.00 55.78 99 ASN A N 1
ATOM 766 C CA . ASN A 1 99 ? -17.180 -0.877 11.839 1.00 55.78 99 ASN A CA 1
ATOM 767 C C . ASN A 1 99 ? -16.519 -1.532 13.070 1.00 55.78 99 ASN A C 1
ATOM 769 O O . ASN A 1 99 ? -17.213 -2.137 13.883 1.00 55.78 99 ASN A O 1
ATOM 773 N N . VAL A 1 100 ? -15.193 -1.424 13.212 1.00 55.12 100 VAL A N 1
ATOM 774 C CA . VAL A 1 100 ? -14.399 -1.967 14.330 1.00 55.12 100 VAL A CA 1
ATOM 775 C C . VAL A 1 100 ? -13.744 -0.840 15.144 1.00 55.12 100 VAL A C 1
ATOM 777 O O . VAL A 1 100 ? -12.929 -1.112 16.019 1.00 55.12 100 VAL A O 1
ATOM 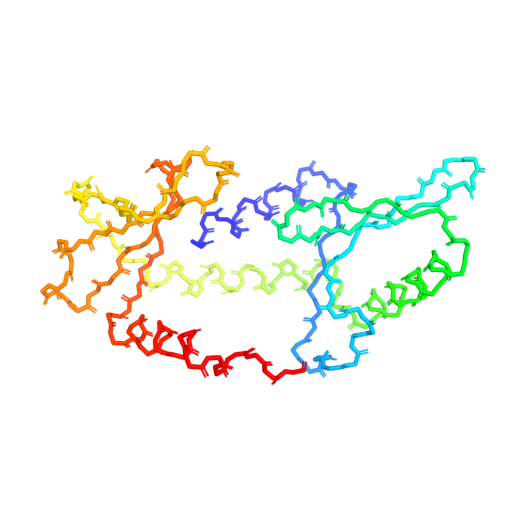780 N N . SER A 1 101 ? -14.080 0.432 14.893 1.00 54.62 101 SER A N 1
ATOM 781 C CA . SER A 1 101 ? -13.467 1.574 15.585 1.00 54.62 101 SER A CA 1
ATOM 782 C C . SER A 1 101 ? -13.594 1.444 17.108 1.00 54.62 101 SER A C 1
ATOM 784 O O . SER A 1 101 ? -14.663 1.633 17.680 1.00 54.62 101 SER A O 1
ATOM 786 N N . ILE A 1 102 ? -12.477 1.124 17.762 1.00 55.53 102 ILE A N 1
ATOM 787 C CA . ILE A 1 102 ? -12.317 1.248 19.207 1.00 55.53 102 ILE A CA 1
ATOM 788 C C . ILE A 1 102 ? -11.891 2.695 19.439 1.00 55.53 102 ILE A C 1
ATOM 790 O O . ILE A 1 102 ? -10.791 3.081 19.038 1.00 55.53 102 ILE A O 1
ATOM 794 N N . GLU A 1 103 ? -12.751 3.505 20.054 1.00 59.84 103 GLU A N 1
ATOM 795 C CA . GLU A 1 103 ? -12.336 4.812 20.561 1.00 59.84 103 GLU A CA 1
ATOM 796 C C . GLU A 1 103 ? -11.303 4.586 21.666 1.00 59.84 103 GLU A C 1
ATOM 798 O O . GLU A 1 103 ? -11.609 4.102 22.758 1.00 59.84 103 GLU A O 1
ATOM 803 N N . LEU A 1 104 ? -10.042 4.873 21.351 1.00 63.31 104 LEU A N 1
ATOM 804 C CA . LEU A 1 104 ? -8.977 4.827 22.337 1.00 63.31 104 LEU A CA 1
ATOM 805 C C . LEU A 1 104 ? -9.158 6.000 23.305 1.00 63.31 104 LEU A C 1
ATOM 807 O O . LEU A 1 104 ? -9.412 7.120 22.856 1.00 63.31 104 LEU A O 1
ATOM 811 N N . PRO A 1 105 ? -9.011 5.784 24.623 1.00 64.31 105 PRO A N 1
ATOM 812 C CA . PRO A 1 105 ? -9.042 6.887 25.568 1.00 64.31 105 PRO A CA 1
ATOM 813 C C . PRO A 1 105 ? -7.943 7.895 25.208 1.00 64.31 105 PRO A C 1
ATOM 815 O O . PRO A 1 105 ? -6.802 7.517 24.947 1.00 64.31 105 PRO A O 1
ATOM 818 N N . LEU A 1 106 ? -8.301 9.182 25.200 1.00 61.38 106 LEU A N 1
ATOM 819 C CA . LEU A 1 106 ? -7.493 10.286 24.659 1.00 61.38 106 LEU A CA 1
ATOM 820 C C . LEU A 1 106 ? -6.108 10.465 25.316 1.00 61.38 106 LEU A C 1
ATOM 822 O O . LEU A 1 106 ? -5.271 11.170 24.764 1.00 61.38 106 LEU A O 1
ATOM 826 N N . ASN A 1 107 ? -5.839 9.810 26.450 1.00 78.88 107 ASN A N 1
ATOM 827 C CA . ASN A 1 107 ? -4.614 9.972 27.237 1.00 78.88 107 ASN A CA 1
ATOM 828 C C . ASN A 1 107 ? -3.949 8.624 27.549 1.00 78.88 107 ASN A C 1
ATOM 830 O O . ASN A 1 107 ? -3.899 8.202 28.702 1.00 78.88 107 ASN A O 1
ATOM 834 N N . LEU A 1 108 ? -3.448 7.937 26.523 1.00 86.56 108 LEU A N 1
ATOM 835 C CA . LEU A 1 108 ? -2.601 6.761 26.722 1.00 86.56 108 LEU A CA 1
ATOM 836 C C . LEU A 1 108 ? -1.164 7.170 27.055 1.00 86.56 108 LEU A C 1
ATOM 838 O O . LEU A 1 108 ? -0.588 8.061 26.429 1.00 86.56 108 LEU A O 1
ATOM 842 N N . SER A 1 109 ? -0.562 6.465 28.007 1.00 90.94 109 SER A N 1
ATOM 843 C CA . SER A 1 109 ? 0.848 6.602 28.358 1.00 90.94 109 SER A CA 1
ATOM 844 C C . SER A 1 109 ? 1.684 5.845 27.330 1.00 90.94 109 SER A C 1
ATOM 846 O O . SER A 1 109 ? 1.797 4.615 27.382 1.00 90.94 109 SER A O 1
ATOM 848 N N . TRP A 1 110 ? 2.223 6.575 26.355 1.00 89.88 110 TRP A N 1
ATOM 849 C CA . TRP A 1 110 ? 3.049 6.026 25.283 1.00 89.88 110 TRP A CA 1
ATOM 850 C C . TRP A 1 110 ? 4.501 5.915 25.714 1.00 89.88 110 TRP A C 1
ATOM 852 O O . TRP A 1 110 ? 5.058 6.835 26.313 1.00 89.88 110 TRP A O 1
ATOM 862 N N . PHE A 1 111 ? 5.138 4.803 25.372 1.00 87.31 111 PHE A N 1
ATOM 863 C CA . PHE A 1 111 ? 6.561 4.631 25.605 1.00 87.31 111 PHE A CA 1
ATOM 864 C C . PHE A 1 111 ? 7.230 3.961 24.406 1.00 87.31 111 PHE A C 1
ATOM 866 O O . PHE A 1 111 ? 6.640 3.158 23.675 1.00 87.31 111 PHE A O 1
ATOM 873 N N . LYS A 1 112 ? 8.501 4.314 24.223 1.00 84.56 112 LYS A N 1
ATOM 874 C CA . LYS A 1 112 ? 9.404 3.746 23.226 1.00 84.56 112 LYS A CA 1
ATOM 875 C C . LYS A 1 112 ? 10.256 2.661 23.883 1.00 84.56 112 LYS A C 1
ATOM 877 O O . LYS A 1 112 ? 10.574 2.743 25.068 1.00 84.56 112 LYS A O 1
ATOM 882 N N . SER A 1 113 ? 10.638 1.641 23.119 1.00 75.38 113 SER A N 1
ATOM 883 C CA . SER A 1 113 ? 11.590 0.633 23.597 1.00 75.38 113 SER A CA 1
ATOM 884 C C . SER A 1 113 ? 12.956 1.267 23.872 1.00 75.38 113 SER A C 1
ATOM 886 O O . SER A 1 113 ? 13.452 2.024 23.039 1.00 75.38 113 SER A O 1
ATOM 888 N N . SER A 1 114 ? 13.606 0.886 24.976 1.00 71.38 114 SER A N 1
ATOM 889 C CA . SER A 1 114 ? 14.983 1.291 25.308 1.00 71.38 114 SER A CA 1
ATOM 890 C C . SER A 1 114 ? 16.031 0.798 24.302 1.00 71.38 114 SER A C 1
ATOM 892 O O . SER A 1 114 ? 17.154 1.289 24.298 1.00 71.38 114 SER A O 1
ATOM 894 N N . TYR A 1 115 ? 15.666 -0.150 23.434 1.00 69.44 115 TYR A N 1
ATOM 895 C CA . TYR A 1 115 ? 16.503 -0.634 22.333 1.00 69.44 115 TYR A CA 1
ATOM 896 C C . TYR A 1 115 ? 16.407 0.233 21.065 1.00 69.44 115 TYR A C 1
ATOM 898 O O . TYR A 1 115 ? 17.096 -0.038 20.084 1.00 69.44 115 TYR A O 1
ATOM 906 N N . SER A 1 116 ? 15.556 1.265 21.059 1.00 66.19 116 SER A N 1
ATOM 907 C CA . SER A 1 116 ? 15.458 2.213 19.944 1.00 66.19 116 SER A CA 1
ATOM 908 C C . SER A 1 116 ? 16.551 3.275 20.089 1.00 66.19 116 SER A C 1
ATOM 910 O O . SER A 1 116 ? 16.454 4.130 20.963 1.00 66.19 116 SER A O 1
ATOM 912 N N . GLY A 1 117 ? 17.604 3.200 19.272 1.00 63.22 117 GLY A N 1
ATOM 913 C CA . GLY A 1 117 ? 18.682 4.199 19.247 1.00 63.22 117 GLY A CA 1
ATOM 914 C C . GLY A 1 117 ? 18.416 5.368 18.290 1.00 63.22 117 GLY A C 1
ATOM 915 O O . GLY A 1 117 ? 17.520 5.307 17.448 1.00 63.22 117 GLY A O 1
ATOM 916 N N . ASP A 1 118 ? 19.263 6.399 18.355 1.00 61.16 118 ASP A N 1
ATOM 917 C CA . ASP A 1 118 ? 19.154 7.636 17.555 1.00 61.16 118 ASP A CA 1
ATOM 918 C C . ASP A 1 118 ? 19.574 7.473 16.075 1.00 61.16 118 ASP A C 1
ATOM 920 O O . ASP A 1 118 ? 19.616 8.433 15.305 1.00 61.16 118 ASP A O 1
ATOM 924 N N . ASN A 1 119 ? 19.852 6.245 15.629 1.00 57.81 119 ASN A N 1
ATOM 925 C CA . ASN A 1 119 ? 20.517 5.952 14.355 1.00 57.81 119 ASN A CA 1
ATOM 926 C C . ASN A 1 119 ? 19.582 5.933 13.123 1.00 57.81 119 ASN A C 1
ATOM 928 O O . ASN A 1 119 ? 19.817 5.166 12.192 1.00 57.81 119 ASN A O 1
ATOM 932 N N . GLY A 1 120 ? 18.549 6.780 13.065 1.00 53.16 120 GLY A N 1
ATOM 933 C CA . GLY A 1 120 ? 17.856 7.042 11.790 1.00 53.16 120 GLY A CA 1
ATOM 934 C C . GLY A 1 120 ? 16.501 6.362 11.563 1.00 53.16 120 GLY A C 1
ATOM 935 O O . GLY A 1 120 ? 16.152 6.042 10.434 1.00 53.16 120 GLY A O 1
ATOM 936 N N . GLY A 1 121 ? 15.684 6.253 12.613 1.00 55.91 121 GLY A N 1
ATOM 937 C CA . GLY A 1 121 ? 14.282 6.673 12.513 1.00 55.91 121 GLY A CA 1
ATOM 938 C C . GLY A 1 121 ? 13.282 5.757 11.803 1.00 55.91 121 GLY A C 1
ATOM 939 O O . GLY A 1 121 ? 12.734 6.156 10.787 1.00 55.91 121 GLY A O 1
ATOM 940 N N . GLN A 1 122 ? 12.893 4.643 12.420 1.00 56.38 122 GLN A N 1
ATOM 941 C CA . GLN A 1 122 ? 11.581 3.997 12.215 1.00 56.38 122 GLN A CA 1
ATOM 942 C C . GLN A 1 122 ? 11.093 3.417 13.553 1.00 56.38 122 GLN A C 1
ATOM 944 O O . GLN A 1 122 ? 11.090 2.209 13.769 1.00 56.38 122 GLN A O 1
ATOM 949 N N . CYS A 1 123 ? 10.800 4.291 14.520 1.00 75.38 123 CYS A N 1
ATOM 950 C CA . CYS A 1 123 ? 10.429 3.874 15.874 1.00 75.38 123 CYS A CA 1
ATOM 951 C C . CYS A 1 123 ? 8.907 3.785 16.020 1.00 75.38 123 CYS A C 1
ATOM 953 O O . CYS A 1 123 ? 8.210 4.753 15.728 1.00 75.38 123 CYS A O 1
ATOM 955 N N . ILE A 1 124 ? 8.418 2.667 16.555 1.00 84.06 124 ILE A N 1
ATOM 956 C CA . ILE A 1 124 ? 7.036 2.531 17.026 1.00 84.06 124 ILE A CA 1
ATOM 957 C C . ILE A 1 124 ? 6.950 2.806 18.531 1.00 84.06 124 ILE A C 1
ATOM 959 O O . ILE A 1 124 ? 7.903 2.567 19.278 1.00 84.06 124 ILE A O 1
ATOM 963 N N . GLU A 1 125 ? 5.795 3.284 18.972 1.00 88.44 125 GLU A N 1
ATOM 964 C CA . GLU A 1 125 ? 5.436 3.428 20.383 1.00 88.44 125 GLU A CA 1
ATOM 965 C C . GLU A 1 125 ? 4.255 2.526 20.711 1.00 88.44 125 GLU A C 1
ATOM 967 O O . GLU A 1 125 ? 3.407 2.251 19.863 1.00 88.44 125 GLU A O 1
ATOM 972 N N . THR A 1 126 ? 4.181 2.084 21.961 1.00 90.25 126 THR A N 1
ATOM 973 C CA . THR A 1 126 ? 3.044 1.313 22.465 1.00 90.25 126 THR A CA 1
ATOM 974 C C . THR A 1 126 ? 2.605 1.844 23.829 1.00 90.25 126 THR A C 1
ATOM 976 O O . THR A 1 126 ? 3.304 2.657 24.438 1.00 90.25 126 THR A O 1
ATOM 979 N N . SER A 1 127 ? 1.428 1.428 24.293 1.00 89.88 127 SER A N 1
ATOM 980 C CA . SER A 1 127 ? 0.910 1.768 25.616 1.00 89.88 127 SER A CA 1
ATOM 981 C C . SER A 1 127 ? 0.454 0.516 26.345 1.00 89.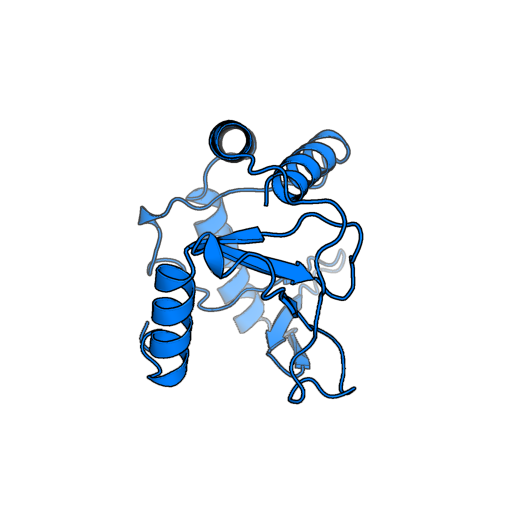88 127 SER A C 1
ATOM 983 O O . SER A 1 127 ? -0.160 -0.386 25.778 1.00 89.88 127 SER A O 1
ATOM 985 N N . HIS A 1 128 ? 0.749 0.473 27.638 1.00 88.94 128 HIS A N 1
ATOM 986 C CA . HIS A 1 128 ? 0.348 -0.624 28.502 1.00 88.94 128 HIS A CA 1
ATOM 987 C C . HIS A 1 128 ? -1.003 -0.395 29.183 1.00 88.94 128 HIS A C 1
ATOM 989 O O . HIS A 1 128 ? -1.519 -1.325 29.805 1.00 88.94 128 HIS A O 1
ATOM 995 N N . ASP A 1 129 ? -1.586 0.795 29.044 1.00 89.31 129 ASP A N 1
ATOM 996 C CA . ASP A 1 129 ? -2.789 1.203 29.777 1.00 89.31 129 ASP A CA 1
ATOM 997 C C . ASP A 1 129 ? -4.024 0.392 29.353 1.00 89.31 129 ASP A C 1
ATOM 999 O O . ASP A 1 129 ? -4.962 0.230 30.130 1.00 89.31 129 ASP A O 1
ATOM 1003 N N . LEU A 1 130 ? -4.001 -0.199 28.152 1.00 86.75 130 LEU A N 1
ATOM 1004 C CA . LEU A 1 130 ? -5.072 -1.062 27.639 1.00 86.75 130 LEU A CA 1
ATOM 1005 C C . LEU A 1 130 ? -4.836 -2.560 27.852 1.00 86.75 130 LEU A C 1
ATOM 1007 O O . LEU A 1 130 ? -5.674 -3.380 27.465 1.00 86.75 130 LEU A O 1
ATOM 1011 N N . ARG A 1 131 ? -3.744 -2.947 28.525 1.00 84.50 131 ARG A N 1
ATOM 1012 C CA . ARG A 1 131 ? -3.500 -4.357 28.858 1.00 84.50 131 ARG A CA 1
ATOM 1013 C C . ARG A 1 131 ? -4.608 -5.008 29.692 1.00 84.50 131 ARG A C 1
ATOM 1015 O O . ARG A 1 131 ? -4.894 -6.168 29.401 1.00 84.50 131 ARG A O 1
ATOM 1022 N N . PRO A 1 132 ? -5.269 -4.332 30.658 1.00 87.50 132 PRO A N 1
ATOM 1023 C CA . PRO A 1 132 ? -6.403 -4.918 31.378 1.00 87.50 132 PRO A CA 1
ATOM 1024 C C . PRO A 1 132 ? -7.569 -5.312 30.462 1.00 87.50 132 PRO A C 1
ATOM 1026 O O . PRO A 1 132 ? -8.265 -6.281 30.742 1.00 87.50 132 PRO A O 1
ATOM 1029 N N . ALA A 1 133 ? -7.747 -4.603 29.343 1.00 84.88 133 ALA A N 1
ATOM 1030 C CA . ALA A 1 133 ? -8.733 -4.931 28.315 1.00 84.88 133 ALA A CA 1
ATOM 1031 C C . ALA A 1 133 ? -8.237 -6.002 27.323 1.00 84.88 133 ALA A C 1
ATOM 1033 O O . ALA A 1 133 ? -8.931 -6.333 26.367 1.00 84.88 133 ALA A O 1
ATOM 1034 N N . GLY A 1 134 ? -7.026 -6.533 27.516 1.00 87.44 134 GLY A N 1
ATOM 1035 C CA . GLY A 1 134 ? -6.413 -7.483 26.594 1.00 87.44 134 GLY A CA 1
ATOM 1036 C C . GLY A 1 134 ? -6.003 -6.855 25.263 1.00 87.44 134 GLY A C 1
ATOM 1037 O O . GLY A 1 134 ? -5.875 -7.584 24.282 1.00 87.44 134 GLY A O 1
ATOM 1038 N N . LEU A 1 135 ? -5.780 -5.538 25.215 1.00 88.50 135 LEU A N 1
ATOM 1039 C CA . LEU A 1 135 ? -5.448 -4.806 23.993 1.00 88.50 135 LEU A CA 1
ATOM 1040 C C . LEU A 1 135 ? -4.029 -4.229 24.038 1.00 88.50 135 LEU A C 1
ATOM 1042 O O . LEU A 1 135 ? -3.517 -3.852 25.093 1.00 88.50 135 LEU A O 1
ATOM 1046 N N . MET A 1 136 ? -3.423 -4.139 22.858 1.00 90.12 136 MET A N 1
ATOM 1047 C CA . MET A 1 136 ? -2.089 -3.610 22.618 1.00 90.12 136 MET A CA 1
ATOM 1048 C C . MET A 1 136 ? -2.149 -2.540 21.518 1.00 90.12 136 MET A C 1
ATOM 1050 O O . MET A 1 136 ? -2.196 -2.882 20.332 1.00 90.12 136 MET A O 1
ATOM 1054 N N . PRO A 1 137 ? -2.195 -1.249 21.885 1.00 89.81 137 PRO A N 1
ATOM 1055 C CA . PRO A 1 137 ? -2.127 -0.153 20.932 1.00 89.81 137 PRO A CA 1
ATOM 1056 C C . PRO A 1 137 ? -0.679 0.089 20.475 1.00 89.81 137 PRO A C 1
ATOM 1058 O O . PRO A 1 137 ? 0.258 0.008 21.271 1.00 89.81 137 PRO A O 1
ATOM 1061 N N . ILE A 1 138 ? -0.494 0.406 19.197 1.00 88.50 138 ILE A N 1
ATOM 1062 C CA . ILE A 1 138 ? 0.795 0.683 18.552 1.00 88.50 138 ILE A CA 1
ATOM 1063 C C . ILE A 1 138 ? 0.630 1.899 17.645 1.00 88.50 138 ILE A C 1
ATOM 1065 O O . ILE A 1 138 ? -0.301 1.938 16.842 1.00 88.50 138 ILE A O 1
ATOM 1069 N N . ARG A 1 139 ? 1.536 2.872 17.726 1.00 85.94 139 ARG A N 1
ATOM 1070 C CA . ARG A 1 139 ? 1.542 4.041 16.834 1.00 85.94 139 ARG A CA 1
ATOM 1071 C C . ARG A 1 139 ? 2.933 4.348 16.292 1.00 85.94 139 ARG A C 1
ATOM 1073 O O . ARG A 1 139 ? 3.934 3.847 16.807 1.00 85.94 139 ARG A O 1
ATOM 1080 N N . ASP A 1 140 ? 2.976 5.197 15.272 1.00 84.75 140 ASP A N 1
ATOM 1081 C CA . ASP A 1 140 ? 4.216 5.781 14.766 1.00 84.75 140 ASP A CA 1
ATOM 1082 C C . ASP A 1 140 ? 4.689 6.897 15.711 1.00 84.75 140 ASP A C 1
ATOM 1084 O O . ASP A 1 140 ? 3.950 7.834 16.002 1.00 84.75 140 ASP A O 1
ATOM 1088 N N . SER A 1 141 ? 5.933 6.809 16.191 1.00 83.62 141 SER A N 1
ATOM 1089 C CA . SER A 1 141 ? 6.540 7.843 17.044 1.00 83.62 141 SER A CA 1
ATOM 1090 C C . SER A 1 141 ? 6.697 9.184 16.310 1.00 83.62 141 SER A C 1
ATOM 1092 O O . SER A 1 141 ? 6.788 10.229 16.947 1.00 83.62 141 SER A O 1
ATOM 1094 N N . LYS A 1 142 ? 6.749 9.170 14.971 1.00 81.88 142 LYS A N 1
ATOM 1095 C CA . LYS A 1 142 ? 6.896 10.375 14.138 1.00 81.88 142 LYS A CA 1
ATOM 1096 C C . LYS A 1 142 ? 5.579 11.074 13.823 1.00 81.88 142 LYS A C 1
ATOM 1098 O O . LYS A 1 142 ? 5.613 12.217 13.378 1.00 81.88 142 LYS A O 1
ATOM 1103 N N . ASP A 1 143 ? 4.457 10.402 14.050 1.00 80.44 143 ASP A N 1
ATOM 1104 C CA . ASP A 1 143 ? 3.116 10.950 13.868 1.00 80.44 143 ASP A CA 1
ATOM 1105 C C . ASP A 1 143 ? 2.284 10.699 15.142 1.00 80.44 143 ASP A C 1
ATOM 1107 O O . ASP A 1 143 ? 1.395 9.844 15.144 1.00 80.44 143 ASP A O 1
ATOM 1111 N N . PRO A 1 144 ? 2.597 11.382 16.269 1.00 81.62 144 PRO A N 1
ATOM 1112 C CA . PRO A 1 144 ? 1.959 11.116 17.561 1.00 81.62 144 PRO A CA 1
ATOM 1113 C C . PRO A 1 144 ? 0.454 11.397 17.572 1.00 81.62 144 PRO A C 1
ATOM 1115 O O . PRO A 1 144 ? -0.272 10.753 18.334 1.00 81.62 144 PRO A O 1
ATOM 1118 N N . ASP A 1 145 ? 0.018 12.344 16.739 1.00 78.50 145 ASP A N 1
ATOM 1119 C CA . ASP A 1 145 ? -1.384 12.727 16.547 1.00 78.50 145 ASP A CA 1
ATOM 1120 C C . ASP A 1 145 ? -2.089 11.840 15.501 1.00 78.50 145 ASP A C 1
ATOM 1122 O O . ASP A 1 145 ? -3.306 11.917 15.31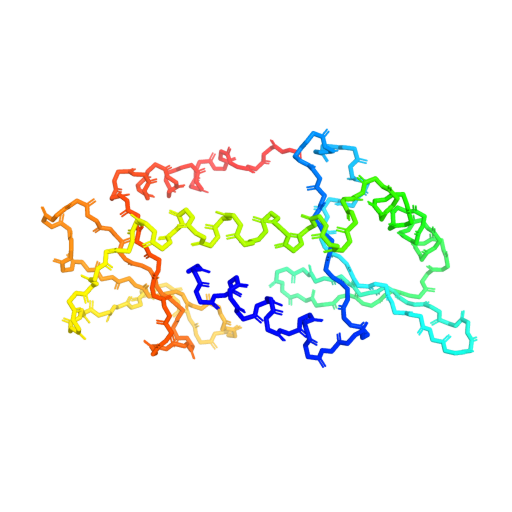5 1.00 78.50 145 ASP A O 1
ATOM 1126 N N . GLY A 1 146 ? -1.328 10.978 14.822 1.00 73.56 146 GLY A N 1
ATOM 1127 C CA . GLY A 1 146 ? -1.819 10.005 13.864 1.00 73.56 146 GLY A CA 1
ATOM 1128 C C . GLY A 1 146 ? -2.562 8.826 14.509 1.00 73.56 146 GLY A C 1
ATOM 1129 O O . GLY A 1 146 ? -2.537 8.608 15.724 1.00 73.56 146 GLY A O 1
ATOM 1130 N N . PRO A 1 147 ? -3.248 8.007 13.695 1.00 76.62 147 PRO A N 1
ATOM 1131 C CA . PRO A 1 147 ? -4.055 6.901 14.194 1.00 76.62 147 PRO A CA 1
ATOM 1132 C C . PRO A 1 147 ? -3.198 5.748 14.736 1.00 76.62 147 PRO A C 1
ATOM 1134 O O . PRO A 1 147 ? -2.387 5.169 14.010 1.00 76.62 147 PRO A O 1
ATOM 1137 N N . ALA A 1 148 ? -3.473 5.317 15.968 1.00 84.19 148 ALA A N 1
ATOM 1138 C CA . ALA A 1 148 ? -2.913 4.088 16.522 1.00 84.19 148 ALA A CA 1
ATOM 1139 C C . ALA A 1 148 ? -3.620 2.829 15.978 1.00 84.19 148 ALA A C 1
ATOM 1141 O O . ALA A 1 148 ? -4.828 2.809 15.735 1.00 84.19 148 ALA A O 1
ATOM 1142 N N . LEU A 1 149 ? -2.856 1.756 15.790 1.00 85.44 149 LEU A N 1
ATOM 1143 C CA . LEU A 1 149 ? -3.351 0.405 15.528 1.00 85.44 149 LEU A CA 1
ATOM 1144 C C . LEU A 1 149 ? -3.580 -0.314 16.852 1.00 85.44 149 LEU A C 1
ATOM 1146 O O . LEU A 1 149 ? -2.759 -0.193 17.752 1.00 85.44 149 LEU A O 1
ATOM 1150 N N . VAL A 1 150 ? -4.655 -1.089 16.972 1.00 84.94 150 VAL A N 1
ATOM 1151 C CA . VAL A 1 150 ? -4.986 -1.806 18.209 1.00 84.94 150 VAL A CA 1
ATOM 1152 C C . VAL A 1 150 ? -5.116 -3.283 17.904 1.00 84.94 150 VAL A C 1
ATOM 1154 O O . VAL A 1 150 ? -5.897 -3.677 17.040 1.00 84.94 150 VAL A O 1
ATOM 1157 N N . PHE A 1 151 ? -4.358 -4.098 18.626 1.00 85.81 151 PHE A N 1
ATOM 1158 C CA . PHE A 1 151 ? -4.361 -5.547 18.473 1.00 85.81 151 PHE A CA 1
ATOM 1159 C C . PHE A 1 151 ? -4.784 -6.219 19.776 1.00 85.81 151 PHE A C 1
ATOM 1161 O O . PHE A 1 151 ? -4.505 -5.684 20.850 1.00 85.81 151 PHE A O 1
ATOM 1168 N N . PRO A 1 152 ? -5.378 -7.421 19.733 1.00 89.31 152 PRO A N 1
ATOM 1169 C CA . PRO A 1 152 ? -5.411 -8.283 20.903 1.00 89.31 152 PRO A CA 1
ATOM 1170 C C . PRO A 1 152 ? -3.981 -8.558 21.381 1.00 89.31 152 PRO A C 1
ATOM 1172 O O . PRO A 1 152 ? -3.106 -8.917 20.587 1.00 89.31 152 PRO A O 1
ATOM 1175 N N . SER A 1 153 ? -3.741 -8.422 22.683 1.00 88.06 153 SER A N 1
ATOM 1176 C CA . SER A 1 153 ? -2.432 -8.664 23.299 1.00 88.06 153 SER A CA 1
ATOM 1177 C C . SER A 1 153 ? -1.908 -10.065 22.989 1.00 88.06 153 SER A C 1
ATOM 1179 O O . SER A 1 153 ? -0.719 -10.232 22.741 1.00 88.06 153 SER A O 1
ATOM 1181 N N . THR A 1 154 ? -2.793 -11.063 22.930 1.00 87.94 154 THR A N 1
ATOM 1182 C CA . THR A 1 154 ? -2.451 -12.449 22.579 1.00 87.94 154 THR A CA 1
ATOM 1183 C C . THR A 1 154 ? -1.917 -12.573 21.153 1.00 87.94 154 THR A C 1
ATOM 1185 O O . THR A 1 154 ? -0.881 -13.203 20.946 1.00 87.94 154 THR A O 1
ATOM 1188 N N . SER A 1 155 ? -2.568 -11.928 20.182 1.00 88.50 155 SER A N 1
ATOM 1189 C CA . SER A 1 155 ? -2.117 -11.900 18.786 1.00 88.50 155 SER A CA 1
ATOM 1190 C C . SER A 1 155 ? -0.767 -11.202 18.652 1.00 88.50 155 SER A C 1
ATOM 1192 O O . SER A 1 155 ? 0.117 -11.695 17.955 1.00 88.50 155 SER A O 1
ATOM 1194 N N . PHE A 1 156 ? -0.577 -10.087 19.362 1.00 87.81 156 PHE A N 1
ATOM 1195 C CA . PHE A 1 156 ? 0.698 -9.375 19.354 1.00 87.81 156 PHE A CA 1
ATOM 1196 C C . PHE A 1 156 ? 1.825 -10.206 19.987 1.00 87.81 156 PHE A C 1
ATOM 1198 O O . PHE A 1 156 ? 2.926 -10.267 19.446 1.00 87.81 156 PHE A O 1
ATOM 1205 N N . THR A 1 157 ? 1.554 -10.915 21.088 1.00 88.19 157 THR A N 1
ATOM 1206 C CA . THR A 1 157 ? 2.515 -11.852 21.688 1.00 88.19 157 THR A CA 1
ATOM 1207 C C . THR A 1 157 ? 2.886 -12.983 20.729 1.00 88.19 157 THR A C 1
ATOM 1209 O O . THR A 1 157 ? 4.070 -13.280 20.583 1.00 88.19 157 THR A O 1
ATOM 1212 N N . ALA A 1 158 ? 1.906 -13.588 20.050 1.00 87.88 158 ALA A N 1
ATOM 1213 C CA . ALA A 1 158 ? 2.163 -14.635 19.063 1.00 87.88 158 ALA A CA 1
ATOM 1214 C C . ALA A 1 158 ? 3.046 -14.125 17.913 1.00 87.88 158 ALA A C 1
ATOM 1216 O O . ALA A 1 158 ? 4.026 -14.776 17.558 1.00 87.88 158 ALA A O 1
ATOM 1217 N N . PHE A 1 159 ? 2.751 -12.928 17.396 1.00 85.69 159 PHE A N 1
ATOM 1218 C CA . PHE A 1 159 ? 3.567 -12.264 16.381 1.00 85.69 159 PHE A CA 1
ATOM 1219 C C . PHE A 1 159 ? 5.015 -12.048 16.846 1.00 85.69 159 PHE A C 1
ATOM 1221 O O . PHE A 1 159 ? 5.948 -12.433 16.146 1.00 85.69 159 PHE A O 1
ATOM 1228 N N . VAL A 1 160 ? 5.222 -11.485 18.042 1.00 86.38 160 VAL A N 1
ATOM 1229 C CA . VAL A 1 160 ? 6.570 -11.235 18.580 1.00 86.38 160 VAL A CA 1
ATOM 1230 C C . VAL A 1 160 ? 7.355 -12.535 18.759 1.00 86.38 160 VAL A C 1
ATOM 1232 O O . VAL A 1 160 ? 8.551 -12.560 18.479 1.00 86.38 160 VAL A O 1
ATOM 1235 N N . ASN A 1 161 ? 6.707 -13.609 19.213 1.00 87.38 161 ASN A N 1
ATOM 1236 C CA . ASN A 1 161 ? 7.361 -14.911 19.345 1.00 87.38 161 ASN A CA 1
ATOM 1237 C C . ASN A 1 161 ? 7.759 -15.471 17.973 1.00 87.38 161 ASN A C 1
ATOM 1239 O O . ASN A 1 161 ? 8.915 -15.831 17.788 1.00 87.38 161 ASN A O 1
ATOM 1243 N N . GLY A 1 162 ? 6.864 -15.420 16.982 1.00 85.38 162 GLY A N 1
ATOM 1244 C CA . GLY A 1 162 ? 7.192 -15.826 15.612 1.00 85.38 162 GLY A CA 1
ATOM 1245 C C . GLY A 1 162 ? 8.358 -15.034 15.008 1.00 85.38 162 GLY A C 1
ATOM 1246 O O . GLY A 1 162 ? 9.211 -15.612 14.343 1.00 85.38 162 GLY A O 1
ATOM 1247 N N . ALA A 1 163 ? 8.446 -13.730 15.288 1.00 84.31 163 ALA A N 1
ATOM 1248 C CA . ALA A 1 163 ? 9.540 -12.885 14.808 1.00 84.31 163 ALA A CA 1
ATOM 1249 C C . ALA A 1 163 ? 10.888 -13.217 15.469 1.00 84.31 163 ALA A C 1
ATOM 1251 O O . ALA A 1 163 ? 11.929 -13.080 14.834 1.00 84.31 163 ALA A O 1
ATOM 1252 N N . LYS A 1 164 ? 10.881 -13.654 16.735 1.00 81.31 164 LYS A N 1
ATOM 1253 C CA . LYS A 1 164 ? 12.092 -14.107 17.439 1.00 81.31 164 LYS A CA 1
ATOM 1254 C C . LYS A 1 164 ? 12.585 -15.455 16.933 1.00 81.31 164 LYS A C 1
ATOM 1256 O O . LYS A 1 164 ? 13.791 -15.653 16.837 1.00 81.31 164 LYS A O 1
ATOM 1261 N N . ASP A 1 165 ? 11.656 -16.348 16.613 1.00 85.00 165 ASP A N 1
ATOM 1262 C CA . ASP A 1 165 ? 11.952 -17.723 16.210 1.00 85.00 165 ASP A CA 1
ATOM 1263 C C . ASP A 1 165 ? 12.268 -17.848 14.707 1.00 85.00 165 ASP A C 1
ATOM 1265 O O . ASP A 1 165 ? 12.330 -18.956 14.178 1.00 85.00 165 ASP A O 1
ATOM 1269 N N . ASP A 1 166 ? 12.436 -16.718 14.005 1.00 66.38 166 ASP A N 1
ATOM 1270 C CA . ASP A 1 166 ? 12.601 -16.639 12.546 1.00 66.38 166 ASP A CA 1
ATOM 1271 C C . ASP A 1 166 ? 11.469 -17.362 11.781 1.00 66.38 166 ASP A C 1
ATOM 1273 O O . ASP A 1 166 ? 11.610 -17.796 10.637 1.00 66.38 166 ASP A O 1
ATOM 1277 N N . GLY A 1 167 ? 10.297 -17.479 12.417 1.00 60.38 167 GLY A N 1
ATOM 1278 C CA . GLY A 1 167 ? 9.119 -18.184 11.905 1.00 60.38 167 GLY A CA 1
ATOM 1279 C C . GLY A 1 167 ? 8.463 -17.500 10.703 1.00 60.38 167 GLY A C 1
ATOM 1280 O O . GLY A 1 167 ? 7.569 -18.070 10.086 1.00 60.38 167 GLY A O 1
ATOM 1281 N N . PHE A 1 168 ? 8.925 -16.296 10.358 1.00 66.44 168 PHE A N 1
ATOM 1282 C CA . PHE A 1 168 ? 8.560 -15.559 9.147 1.00 66.44 168 PHE A CA 1
ATOM 1283 C C . PHE A 1 168 ? 9.691 -15.541 8.097 1.00 66.44 168 PHE A C 1
ATOM 1285 O O . PHE A 1 168 ? 9.540 -14.912 7.054 1.00 66.44 168 PHE A O 1
ATOM 1292 N N . GLY A 1 169 ? 10.821 -16.208 8.365 1.00 52.25 169 GLY A N 1
ATOM 1293 C CA . GLY A 1 169 ? 12.064 -16.156 7.586 1.00 52.25 169 GLY A CA 1
ATOM 1294 C C . GLY A 1 169 ? 12.242 -17.251 6.528 1.00 52.25 169 GLY A C 1
ATOM 1295 O O . GLY A 1 169 ? 13.341 -17.425 6.004 1.00 52.25 169 GLY A O 1
ATOM 1296 N N . ARG A 1 170 ? 11.196 -18.011 6.181 1.00 46.28 170 ARG A N 1
ATOM 1297 C CA . ARG A 1 170 ? 11.238 -18.937 5.034 1.00 46.28 170 ARG A CA 1
ATOM 1298 C C . ARG A 1 170 ? 10.040 -18.712 4.120 1.00 46.28 170 ARG A C 1
ATOM 1300 O O . ARG A 1 170 ? 8.975 -19.277 4.350 1.00 46.28 170 ARG A O 1
ATOM 1307 N N . ALA A 1 171 ? 10.274 -17.907 3.091 1.00 40.66 171 ALA A N 1
ATOM 1308 C CA . ALA A 1 171 ? 9.576 -17.910 1.812 1.00 40.66 171 ALA A CA 1
ATOM 1309 C C . ALA A 1 171 ? 10.642 -17.760 0.718 1.00 40.66 171 ALA A C 1
ATOM 1311 O O . ALA A 1 171 ? 11.509 -16.868 0.879 1.00 40.66 171 ALA A O 1
#